Protein AF-A0A1Y1XXC6-F1 (afdb_monomer_lite)

pLDDT: mean 79.64, std 18.16, range [38.09, 95.31]

Radius of gyration: 22.0 Å; chains: 1; bounding box: 46×22×77 Å

Sequence (87 aa):
MKFAITISAGLILATTALATPFENFPQYCKENLDTSLHCIYEYHSGLMFKCSGGRVLDYSCPDDQVCVMLTVGSSTTAACTERSPAP

Foldseek 3Di:
DDDDDPPDPPPPPPPPPPPQPVVCLLVVLQVVQWDAKDFSDALPAQWIWIHHRSDIDIDGDDPQWGWHWDDDPNDIHIDTDGNPPDD

Structure (mmCIF, N/CA/C/O backbone):
data_AF-A0A1Y1XXC6-F1
#
_entry.id   AF-A0A1Y1XXC6-F1
#
loop_
_atom_site.group_PDB
_atom_site.id
_atom_site.type_symbol
_atom_site.label_atom_id
_atom_site.label_alt_id
_atom_site.label_comp_id
_atom_site.label_asym_id
_atom_site.label_entity_id
_atom_site.label_seq_id
_atom_site.pdbx_PDB_ins_code
_atom_site.Cartn_x
_atom_site.Cartn_y
_atom_site.Cartn_z
_atom_site.occupancy
_atom_site.B_iso_or_equiv
_atom_site.auth_seq_id
_atom_site.auth_comp_id
_atom_site.auth_asym_id
_atom_site.auth_atom_id
_atom_site.pdbx_PDB_model_num
ATOM 1 N N . MET A 1 1 ? 36.544 6.130 60.410 1.00 38.78 1 MET A N 1
ATOM 2 C CA . MET A 1 1 ? 35.552 5.481 59.523 1.00 38.78 1 MET A CA 1
ATOM 3 C C . MET A 1 1 ? 35.472 6.338 58.265 1.00 38.78 1 MET A C 1
ATOM 5 O O . MET A 1 1 ? 35.196 7.522 58.397 1.00 38.78 1 MET A O 1
ATOM 9 N N . LYS A 1 2 ? 35.875 5.824 57.096 1.00 38.09 2 LYS A N 1
ATOM 10 C CA . LYS A 1 2 ? 36.051 6.611 55.860 1.00 38.09 2 LYS A CA 1
ATOM 11 C C . LYS A 1 2 ? 34.994 6.154 54.851 1.00 38.09 2 LYS A C 1
ATOM 13 O O . LYS A 1 2 ? 35.010 4.997 54.452 1.00 38.09 2 LYS A O 1
ATOM 18 N N . PHE A 1 3 ? 34.050 7.034 54.524 1.00 48.62 3 PHE A N 1
ATOM 19 C CA . PHE A 1 3 ? 32.935 6.745 53.621 1.00 48.62 3 PHE A CA 1
ATOM 20 C C . PHE A 1 3 ? 33.413 6.796 52.169 1.00 48.62 3 PHE A C 1
ATOM 22 O O . PHE A 1 3 ? 33.898 7.828 51.707 1.00 48.62 3 PHE A O 1
ATOM 29 N N . ALA A 1 4 ? 33.290 5.674 51.463 1.00 47.47 4 ALA A N 1
ATOM 30 C CA . ALA A 1 4 ? 33.454 5.608 50.020 1.00 47.47 4 ALA A CA 1
ATOM 31 C C . ALA A 1 4 ? 32.077 5.814 49.381 1.00 47.47 4 ALA A C 1
ATOM 33 O O . ALA A 1 4 ? 31.183 4.991 49.561 1.00 47.47 4 ALA A O 1
ATOM 34 N N . ILE A 1 5 ? 31.900 6.927 48.670 1.00 56.53 5 ILE A N 1
ATOM 35 C CA . ILE A 1 5 ? 30.711 7.178 47.854 1.00 56.53 5 ILE A CA 1
ATOM 36 C C . ILE A 1 5 ? 31.151 7.024 46.403 1.00 56.53 5 ILE A C 1
ATOM 38 O O . ILE A 1 5 ? 31.726 7.936 45.812 1.00 56.53 5 ILE A O 1
ATOM 42 N N . THR A 1 6 ? 30.942 5.837 45.845 1.00 52.84 6 THR A N 1
ATOM 43 C CA . THR A 1 6 ? 31.221 5.554 44.436 1.00 52.84 6 THR A CA 1
ATOM 44 C C . THR A 1 6 ? 29.962 5.884 43.640 1.00 52.84 6 THR A C 1
ATOM 46 O O . THR A 1 6 ? 29.061 5.057 43.511 1.00 52.84 6 THR A O 1
ATOM 49 N N . ILE A 1 7 ? 29.859 7.118 43.144 1.00 57.97 7 ILE A N 1
ATOM 50 C CA . ILE A 1 7 ? 28.783 7.513 42.227 1.00 57.97 7 ILE A CA 1
ATOM 51 C C . ILE A 1 7 ? 29.152 6.950 40.856 1.00 57.97 7 ILE A C 1
ATOM 53 O O . ILE A 1 7 ? 29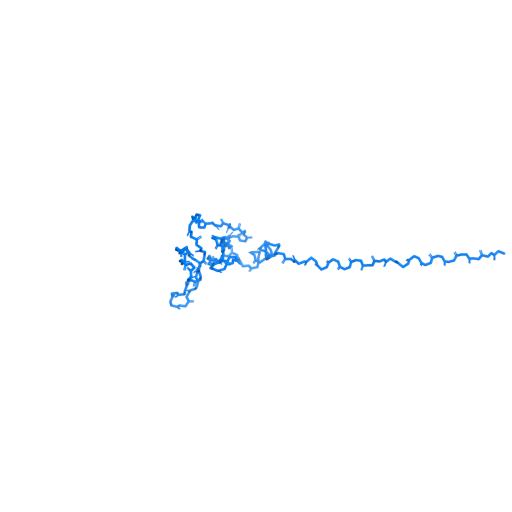.929 7.540 40.108 1.00 57.97 7 ILE A O 1
ATOM 57 N N . SER A 1 8 ? 28.636 5.761 40.558 1.00 54.78 8 SER A N 1
ATOM 58 C CA . SER A 1 8 ? 28.708 5.196 39.214 1.00 54.78 8 SER A CA 1
ATOM 59 C C . SER A 1 8 ? 27.789 6.025 38.325 1.00 54.78 8 SER A C 1
ATOM 61 O O . SER A 1 8 ? 26.567 5.925 38.423 1.00 54.78 8 SER A O 1
ATOM 63 N N . ALA A 1 9 ? 28.377 6.896 37.505 1.00 56.69 9 ALA A N 1
ATOM 64 C CA . ALA A 1 9 ? 27.670 7.603 36.450 1.00 56.69 9 ALA A CA 1
ATOM 65 C C . ALA A 1 9 ? 27.155 6.560 35.450 1.00 56.69 9 ALA A C 1
ATOM 67 O O . ALA A 1 9 ? 27.905 6.043 34.624 1.00 56.69 9 ALA A O 1
ATOM 68 N N . GLY A 1 10 ? 25.880 6.195 35.592 1.00 52.38 10 GLY A N 1
ATOM 69 C CA . GLY A 1 10 ? 25.175 5.356 34.638 1.00 52.38 10 GLY A CA 1
ATOM 70 C C . GLY A 1 10 ? 25.186 6.050 33.283 1.00 52.38 10 GLY A C 1
ATOM 71 O O . GLY A 1 10 ? 24.576 7.102 33.109 1.00 52.38 10 GLY A O 1
ATOM 72 N N . LEU A 1 11 ? 25.923 5.469 32.344 1.00 49.12 11 LEU A N 1
ATOM 73 C CA . LEU A 1 11 ? 25.927 5.851 30.945 1.00 49.12 11 LEU A CA 1
ATOM 74 C C . LEU A 1 11 ? 24.515 5.592 30.397 1.00 49.12 11 LEU A C 1
ATOM 76 O O . LEU A 1 11 ? 24.172 4.456 30.072 1.00 49.12 11 LEU A O 1
ATOM 80 N N . ILE A 1 12 ? 23.671 6.625 30.345 1.00 61.59 12 ILE A N 1
ATOM 81 C CA . ILE A 1 12 ? 22.385 6.548 29.648 1.00 61.59 12 ILE A CA 1
ATOM 82 C C . ILE A 1 12 ? 22.716 6.541 28.157 1.00 61.59 12 ILE A C 1
ATOM 84 O O . ILE A 1 12 ? 22.871 7.585 27.525 1.00 61.59 12 ILE A O 1
ATOM 88 N N . LEU A 1 13 ? 22.886 5.340 27.607 1.00 50.22 13 LEU A N 1
ATOM 89 C CA . LEU A 1 13 ? 22.865 5.108 26.172 1.00 50.22 13 LEU A CA 1
ATOM 90 C C . LEU A 1 13 ? 21.450 5.444 25.697 1.00 50.22 13 LEU A C 1
ATOM 92 O O . LEU A 1 13 ? 20.554 4.604 25.728 1.00 50.22 13 LEU A O 1
ATOM 96 N N . ALA A 1 14 ? 21.238 6.696 25.298 1.00 52.56 14 ALA A N 1
ATOM 97 C CA . ALA A 1 14 ? 20.087 7.075 24.500 1.00 52.56 14 ALA A CA 1
ATOM 98 C C . ALA A 1 14 ? 20.250 6.405 23.132 1.00 52.56 14 ALA A C 1
ATOM 100 O O . ALA A 1 14 ? 20.784 6.983 22.188 1.00 52.56 14 ALA A O 1
ATOM 101 N N . THR A 1 15 ? 19.836 5.144 23.038 1.00 54.44 15 THR A N 1
ATOM 102 C CA . THR A 1 15 ? 19.579 4.499 21.760 1.00 54.44 15 THR A CA 1
ATOM 103 C C . THR A 1 15 ? 18.374 5.209 21.171 1.00 54.44 15 THR A C 1
ATOM 105 O O . THR A 1 15 ? 17.230 4.840 21.432 1.00 54.44 15 THR A O 1
ATOM 108 N N . THR A 1 16 ? 18.618 6.273 20.409 1.00 52.09 16 THR A N 1
ATOM 109 C CA . THR A 1 16 ? 17.664 6.739 19.411 1.00 52.09 16 THR A CA 1
ATOM 110 C C . THR A 1 16 ? 17.523 5.595 18.422 1.00 52.09 16 THR A C 1
ATOM 112 O O . THR A 1 16 ? 18.286 5.491 17.461 1.00 52.09 16 THR A O 1
ATOM 115 N N . ALA A 1 17 ? 16.613 4.669 18.727 1.00 52.69 17 ALA A N 1
ATOM 116 C CA . ALA A 1 17 ? 16.114 3.721 17.761 1.00 52.69 17 ALA A CA 1
ATOM 117 C C . ALA A 1 17 ? 15.627 4.583 16.601 1.00 52.69 17 ALA A C 1
ATOM 119 O O . ALA A 1 17 ? 14.672 5.350 16.735 1.00 52.69 17 ALA A O 1
ATOM 120 N N . LEU A 1 18 ? 16.369 4.545 15.497 1.00 44.03 18 LEU A N 1
ATOM 121 C CA . LEU A 1 18 ? 15.866 4.967 14.207 1.00 44.03 18 LEU A CA 1
ATOM 122 C C . LEU A 1 18 ? 14.705 4.017 13.946 1.00 44.03 18 LEU A C 1
ATOM 124 O O . LEU A 1 18 ? 14.916 2.925 13.426 1.00 44.03 18 LEU A O 1
ATOM 128 N N . ALA A 1 19 ? 13.523 4.378 14.451 1.00 46.50 19 ALA A N 1
ATOM 129 C CA . ALA A 1 19 ? 12.313 3.610 14.275 1.00 46.50 19 ALA A CA 1
ATOM 130 C C . ALA A 1 19 ? 12.147 3.497 12.769 1.00 46.50 19 ALA A C 1
ATOM 132 O O . ALA A 1 19 ? 11.836 4.470 12.077 1.00 46.50 19 ALA A O 1
ATOM 133 N N . THR A 1 20 ? 12.464 2.316 12.251 1.00 50.59 20 THR A N 1
ATOM 134 C CA . THR A 1 20 ? 12.103 1.980 10.887 1.00 50.59 20 THR A CA 1
ATOM 135 C C . THR A 1 20 ? 10.601 2.256 10.768 1.00 50.59 20 THR A C 1
ATOM 137 O O . THR A 1 20 ? 9.868 1.994 11.729 1.00 50.59 20 THR A O 1
ATOM 140 N N . PRO A 1 21 ? 10.117 2.824 9.650 1.00 57.03 21 PRO A N 1
ATOM 141 C CA . PRO A 1 21 ? 8.716 3.239 9.523 1.00 57.03 21 PRO A CA 1
ATOM 142 C C . PRO A 1 21 ? 7.718 2.122 9.899 1.00 57.03 21 PRO A C 1
ATOM 144 O O . PRO A 1 21 ? 6.623 2.400 10.379 1.00 57.03 21 PRO A O 1
ATOM 147 N N . PHE A 1 22 ? 8.156 0.865 9.788 1.00 61.16 22 PHE A N 1
ATOM 148 C CA . PHE A 1 22 ? 7.443 -0.356 10.141 1.00 61.16 22 PHE A CA 1
ATOM 149 C C . PHE A 1 22 ? 7.023 -0.501 11.610 1.00 61.16 22 PHE A C 1
ATOM 151 O O . PHE A 1 22 ? 5.945 -1.037 11.864 1.00 61.16 22 PHE A O 1
ATOM 158 N N . GLU A 1 23 ? 7.809 -0.034 12.588 1.00 63.22 23 GLU A N 1
ATOM 159 C CA . GLU A 1 23 ? 7.464 -0.250 14.008 1.00 63.22 23 GLU A CA 1
ATOM 160 C C . GLU A 1 23 ? 6.202 0.518 14.433 1.00 63.22 23 GLU A C 1
ATOM 162 O O . GLU A 1 23 ? 5.508 0.107 15.363 1.00 63.22 23 GLU A O 1
ATOM 167 N N . ASN A 1 24 ? 5.852 1.591 13.717 1.00 79.50 24 ASN A N 1
ATOM 168 C CA . ASN A 1 24 ? 4.670 2.401 14.012 1.00 79.50 24 ASN A CA 1
ATOM 169 C C . ASN A 1 24 ? 3.406 1.973 13.251 1.00 79.50 24 ASN A C 1
ATOM 171 O O . ASN A 1 24 ? 2.317 2.427 13.607 1.00 79.50 24 ASN A O 1
ATOM 175 N N . PHE A 1 25 ? 3.491 1.082 12.255 1.00 84.00 25 PHE A N 1
ATOM 176 C CA . PHE A 1 25 ? 2.310 0.656 11.488 1.00 84.00 25 PHE A CA 1
ATOM 177 C C . PHE A 1 25 ? 1.208 0.010 12.342 1.00 84.00 25 PHE A C 1
ATOM 179 O O . PHE A 1 25 ? 0.038 0.339 12.132 1.00 84.00 25 PHE A O 1
ATOM 186 N N . PRO A 1 26 ? 1.510 -0.838 13.347 1.00 86.88 26 PRO A N 1
ATOM 187 C CA . PRO A 1 26 ? 0.469 -1.405 14.199 1.00 86.88 26 PRO A CA 1
ATOM 188 C C . PRO A 1 26 ? -0.282 -0.354 15.019 1.00 86.88 26 PRO A C 1
ATOM 190 O O . PRO A 1 26 ? -1.483 -0.498 15.234 1.00 86.88 26 PRO A O 1
ATOM 193 N N . GLN A 1 27 ? 0.399 0.694 15.494 1.00 90.00 27 GLN A N 1
ATOM 194 C CA . GLN A 1 27 ? -0.266 1.791 16.199 1.00 90.00 27 GLN A CA 1
ATOM 195 C C . GLN A 1 27 ? -1.080 2.641 15.221 1.00 90.00 27 GLN A C 1
ATOM 197 O O . GLN A 1 27 ? -2.259 2.882 15.466 1.00 90.00 27 GLN A O 1
ATOM 202 N N . TYR A 1 28 ? -0.490 2.988 14.076 1.00 88.62 28 TYR A N 1
ATOM 203 C CA . TYR A 1 28 ? -1.161 3.733 13.017 1.00 88.62 28 TYR A CA 1
ATOM 204 C C . TYR A 1 28 ? -2.472 3.067 12.577 1.00 88.62 28 TYR A C 1
ATOM 206 O O . TYR A 1 28 ? -3.493 3.745 12.487 1.00 88.62 28 TYR A O 1
ATOM 214 N N . CYS A 1 29 ? -2.486 1.744 12.378 1.00 92.06 29 CYS A N 1
ATOM 215 C CA . CYS A 1 29 ? -3.707 1.036 11.997 1.00 92.06 29 CYS A CA 1
ATOM 216 C C . CYS A 1 29 ? -4.737 0.946 13.126 1.00 92.06 29 CYS A C 1
ATOM 218 O O . CYS A 1 29 ? -5.930 0.929 12.845 1.00 92.06 29 CYS A O 1
ATOM 220 N N . LYS A 1 30 ? -4.338 0.958 14.404 1.00 92.75 30 LYS A N 1
ATOM 221 C CA . LYS A 1 30 ? -5.317 1.071 15.503 1.00 92.75 30 LYS A CA 1
ATOM 222 C C . LYS A 1 30 ? -6.074 2.398 15.458 1.00 92.75 30 LYS A C 1
ATOM 224 O O . LYS A 1 30 ? -7.249 2.428 15.810 1.00 92.75 30 LYS A O 1
ATOM 229 N N . GLU A 1 31 ? -5.403 3.469 15.043 1.00 93.25 31 GLU A N 1
ATOM 230 C CA . GLU A 1 31 ? -5.995 4.804 14.900 1.00 93.25 31 GLU A CA 1
ATOM 231 C C . GLU A 1 31 ? -6.735 4.968 13.560 1.00 93.25 31 GLU A C 1
ATOM 233 O O . GLU A 1 31 ? -7.726 5.691 13.485 1.00 93.25 31 GLU A O 1
ATOM 238 N N . ASN A 1 32 ? -6.301 4.253 12.518 1.00 90.62 32 ASN A N 1
ATOM 239 C CA . ASN A 1 32 ? -6.847 4.307 11.163 1.00 90.62 32 ASN A CA 1
ATOM 240 C C . ASN A 1 32 ? -7.323 2.914 10.741 1.00 90.62 32 ASN A C 1
ATOM 242 O O . ASN A 1 32 ? -6.569 2.137 10.161 1.00 90.62 32 ASN A O 1
ATOM 246 N N . LEU A 1 33 ? -8.580 2.594 11.058 1.00 90.44 33 LEU A N 1
ATOM 247 C CA . LEU A 1 33 ? -9.106 1.231 10.933 1.00 90.44 33 LEU A CA 1
ATOM 248 C C . LEU A 1 33 ? -9.047 0.685 9.504 1.00 90.44 33 LEU A C 1
ATOM 250 O O . LEU A 1 33 ? -8.665 -0.470 9.322 1.00 90.44 33 LEU A O 1
ATOM 254 N N . ASP A 1 34 ? -9.381 1.516 8.517 1.00 93.06 34 ASP A N 1
ATOM 255 C CA . ASP A 1 34 ? -9.367 1.167 7.101 1.00 93.06 34 ASP A CA 1
ATOM 256 C C . ASP A 1 34 ? -8.758 2.318 6.294 1.00 93.06 34 ASP A C 1
ATOM 258 O O . ASP A 1 34 ? -9.248 3.449 6.333 1.00 93.06 34 ASP A O 1
ATOM 262 N N . THR A 1 35 ? -7.679 2.032 5.564 1.00 92.38 35 THR A N 1
ATOM 263 C CA . THR A 1 35 ? -6.981 3.016 4.723 1.00 92.38 35 THR A CA 1
ATOM 264 C C . THR A 1 35 ? -6.926 2.557 3.271 1.00 92.38 35 THR A C 1
ATOM 266 O O . THR A 1 35 ? -7.072 1.374 2.951 1.00 92.38 35 THR A O 1
ATOM 269 N N . SER A 1 36 ? -6.645 3.500 2.373 1.00 93.56 36 SER A N 1
ATOM 270 C CA . SER A 1 36 ? -6.110 3.190 1.046 1.00 93.56 36 SER A CA 1
ATOM 271 C C . SER A 1 36 ? -4.782 2.433 1.148 1.00 93.56 36 SER A C 1
ATOM 273 O O . SER A 1 36 ? -4.159 2.364 2.211 1.00 93.56 36 SER A O 1
ATOM 275 N N . LEU A 1 37 ? -4.348 1.852 0.031 1.00 94.88 37 LEU A N 1
ATOM 276 C CA . LEU A 1 37 ? -3.021 1.257 -0.076 1.00 94.88 37 LEU A CA 1
ATOM 277 C C . LEU A 1 37 ? -1.966 2.373 -0.102 1.00 94.88 37 LEU A C 1
ATOM 279 O O . LEU A 1 37 ? -2.175 3.391 -0.759 1.00 94.88 37 LEU A O 1
ATOM 283 N N . HIS A 1 38 ? -0.849 2.190 0.593 1.00 93.25 38 HIS A N 1
ATOM 284 C CA . HIS A 1 38 ? 0.248 3.153 0.689 1.00 93.25 38 HIS A CA 1
ATOM 285 C C . HIS A 1 38 ? 1.586 2.493 0.363 1.00 93.25 38 HIS A C 1
ATOM 287 O O . HIS A 1 38 ? 1.829 1.352 0.753 1.00 93.25 38 HIS A O 1
ATOM 293 N N . CYS A 1 39 ? 2.468 3.225 -0.320 1.00 92.31 39 CYS A N 1
ATOM 294 C CA . CYS A 1 39 ? 3.855 2.815 -0.516 1.00 92.31 39 CYS A CA 1
ATOM 295 C C . CYS A 1 39 ? 4.656 2.991 0.770 1.00 92.31 39 CYS A C 1
ATOM 297 O O . CYS A 1 39 ? 4.541 4.019 1.435 1.00 92.31 39 CYS A O 1
ATOM 299 N N . ILE A 1 40 ? 5.530 2.033 1.073 1.00 89.25 40 ILE A N 1
ATOM 300 C CA . ILE A 1 40 ? 6.501 2.191 2.165 1.00 89.25 40 ILE A CA 1
ATOM 301 C C . ILE A 1 40 ? 7.667 3.072 1.706 1.00 89.25 40 ILE A C 1
ATOM 303 O O . ILE A 1 40 ? 8.075 3.989 2.412 1.00 89.25 40 ILE A O 1
ATOM 307 N N . TYR A 1 41 ? 8.163 2.814 0.493 1.00 86.56 41 TYR A N 1
ATOM 308 C CA . TYR A 1 41 ? 9.153 3.640 -0.193 1.00 8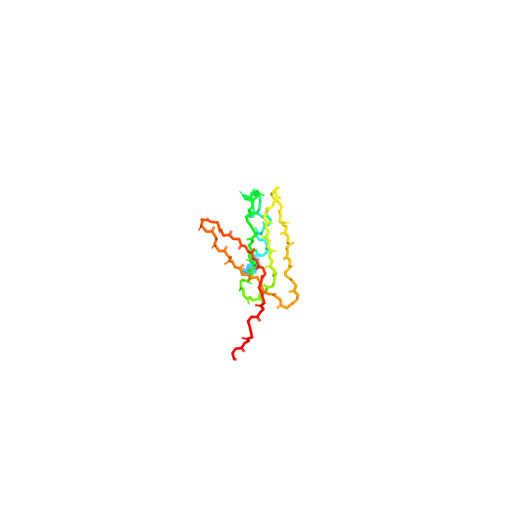6.56 41 TYR A CA 1
ATOM 309 C C . TYR A 1 41 ? 8.779 3.765 -1.669 1.00 86.56 41 TYR A C 1
ATOM 311 O O . TYR A 1 41 ? 9.038 2.855 -2.465 1.00 86.56 41 TYR A O 1
ATOM 319 N N . GLU A 1 42 ? 8.154 4.892 -2.011 1.00 89.75 42 GLU A N 1
ATOM 320 C CA . GLU A 1 42 ? 7.731 5.221 -3.374 1.00 89.75 42 GLU A CA 1
ATOM 321 C C . GLU A 1 42 ? 8.928 5.220 -4.340 1.00 89.75 42 GLU A C 1
ATOM 323 O O . GLU A 1 42 ? 10.006 5.690 -3.985 1.00 89.75 42 GLU A O 1
ATOM 328 N N . TYR A 1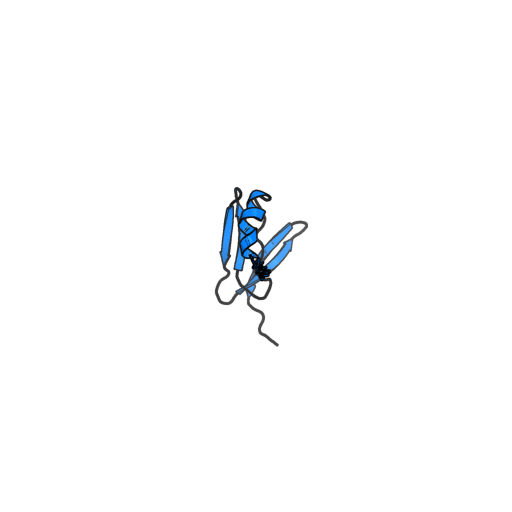 43 ? 8.764 4.653 -5.537 1.00 87.44 43 TYR A N 1
ATOM 329 C CA . TYR A 1 43 ? 9.779 4.483 -6.594 1.00 87.44 43 TYR A CA 1
ATOM 330 C C . TYR A 1 43 ? 11.030 3.655 -6.238 1.00 87.44 43 TYR A C 1
ATOM 332 O O . TYR A 1 43 ? 11.841 3.362 -7.118 1.00 87.44 43 TYR A O 1
ATOM 340 N N . HIS A 1 44 ? 11.198 3.239 -4.981 1.00 85.50 44 HIS A N 1
ATOM 341 C CA . HIS A 1 44 ? 12.403 2.548 -4.507 1.00 85.50 44 HIS A CA 1
ATOM 342 C C . HIS A 1 44 ? 12.162 1.089 -4.118 1.00 85.50 44 HIS A C 1
ATOM 344 O O . HIS A 1 44 ? 13.091 0.285 -4.176 1.00 85.50 44 HIS A O 1
ATOM 350 N N . SER A 1 45 ? 10.936 0.741 -3.728 1.00 86.88 45 SER A N 1
ATOM 351 C CA . SER A 1 45 ? 10.560 -0.624 -3.357 1.00 86.88 45 SER A CA 1
ATOM 352 C C . SER A 1 45 ? 9.191 -0.983 -3.914 1.00 86.88 45 SER A C 1
ATOM 354 O O . SER A 1 45 ? 8.351 -0.106 -4.091 1.00 86.88 45 SER A O 1
ATOM 356 N N . GLY A 1 46 ? 8.939 -2.272 -4.121 1.00 91.44 46 GLY A N 1
ATOM 357 C CA . GLY A 1 46 ? 7.600 -2.793 -4.387 1.00 91.44 46 GLY A CA 1
ATOM 358 C C . GLY A 1 46 ? 6.719 -2.920 -3.139 1.00 91.44 46 GLY A C 1
ATOM 359 O O . GLY A 1 46 ? 5.617 -3.442 -3.245 1.00 91.44 46 GLY A O 1
ATOM 360 N N . LEU A 1 47 ? 7.186 -2.501 -1.957 1.00 91.88 47 LEU A N 1
ATOM 361 C CA . LEU A 1 47 ? 6.492 -2.763 -0.699 1.00 91.88 47 LEU A CA 1
ATOM 362 C C . LEU A 1 47 ? 5.389 -1.737 -0.431 1.00 91.88 47 LEU A C 1
ATOM 364 O O . LEU A 1 47 ? 5.590 -0.519 -0.511 1.00 91.88 47 LEU A O 1
ATOM 368 N N . MET A 1 48 ? 4.234 -2.261 -0.053 1.00 94.31 48 MET A N 1
ATOM 369 C CA . MET A 1 48 ? 3.005 -1.538 0.212 1.00 94.31 48 MET A CA 1
ATOM 370 C C 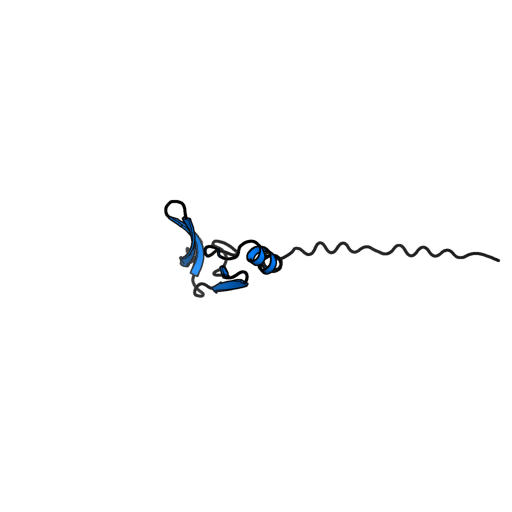. MET A 1 48 ? 2.355 -2.032 1.492 1.00 94.31 48 MET A C 1
ATOM 372 O O . MET A 1 48 ? 2.527 -3.182 1.886 1.00 94.31 48 MET A O 1
ATOM 376 N N . PHE A 1 49 ? 1.534 -1.187 2.097 1.00 93.81 49 PHE A N 1
ATOM 377 C CA . PHE A 1 49 ? 0.689 -1.584 3.211 1.00 93.81 49 PHE A CA 1
ATOM 378 C C . PHE A 1 49 ? -0.663 -0.881 3.146 1.00 93.81 49 PHE A C 1
ATOM 380 O O . PHE A 1 49 ? -0.810 0.180 2.538 1.00 93.81 49 PHE A O 1
ATOM 387 N N . LYS A 1 50 ? -1.662 -1.461 3.799 1.00 94.69 50 LYS A N 1
ATOM 388 C CA . LYS A 1 50 ? -2.884 -0.752 4.189 1.00 94.69 50 LYS A CA 1
ATOM 389 C C . LYS A 1 50 ? -3.323 -1.209 5.567 1.00 94.69 50 LYS A C 1
ATOM 391 O O . LYS A 1 50 ? -2.954 -2.295 6.013 1.00 94.69 50 LYS A O 1
ATOM 396 N N . CYS A 1 51 ? -4.175 -0.423 6.197 1.00 94.81 51 CYS A N 1
ATOM 397 C CA . CYS A 1 51 ? -4.900 -0.855 7.373 1.00 94.81 51 CYS A CA 1
ATOM 398 C C . CYS A 1 51 ? -6.246 -1.447 6.964 1.00 94.81 51 CYS A C 1
ATOM 400 O O . CYS A 1 51 ? -6.917 -0.912 6.078 1.00 94.81 51 CYS A O 1
ATOM 402 N N . SER A 1 52 ? -6.633 -2.558 7.588 1.00 95.31 52 SER A N 1
ATOM 403 C CA . SER A 1 52 ? -7.997 -3.073 7.497 1.00 95.31 52 SER A CA 1
ATOM 404 C C . SER A 1 52 ? -8.454 -3.668 8.820 1.00 95.31 52 SER A C 1
ATOM 406 O O . SER A 1 52 ? -7.757 -4.503 9.408 1.00 95.31 52 SER A O 1
ATOM 408 N N . GLY A 1 53 ? -9.604 -3.212 9.320 1.00 94.25 53 GLY A N 1
ATOM 409 C CA . GLY A 1 53 ? -10.105 -3.588 10.645 1.00 94.25 53 GLY A CA 1
ATOM 410 C C . GLY A 1 53 ? -9.090 -3.359 11.774 1.00 94.25 53 GLY A C 1
ATOM 411 O O . GLY A 1 53 ? -9.027 -4.142 12.725 1.00 94.25 53 GLY A O 1
ATOM 412 N N . GLY A 1 54 ? -8.240 -2.340 11.641 1.00 91.56 54 GLY A N 1
ATOM 413 C CA . GLY A 1 54 ? -7.198 -2.009 12.610 1.00 91.56 54 GLY A CA 1
ATOM 414 C C . GLY A 1 54 ? -5.931 -2.867 12.558 1.00 91.56 54 GLY A C 1
ATOM 415 O O . GLY A 1 54 ? -5.107 -2.815 13.475 1.00 91.56 54 GLY A O 1
ATOM 416 N N . ARG A 1 55 ? -5.761 -3.672 11.505 1.00 91.25 55 ARG A N 1
ATOM 417 C CA . ARG A 1 55 ? -4.584 -4.522 11.280 1.00 91.25 55 ARG A CA 1
ATOM 418 C C . ARG A 1 55 ? -3.801 -4.051 10.065 1.00 91.25 55 ARG A C 1
ATOM 420 O O . ARG A 1 55 ? -4.400 -3.624 9.084 1.00 91.25 55 ARG A O 1
ATOM 427 N N . VAL A 1 56 ? -2.481 -4.188 10.125 1.00 92.75 56 VAL A N 1
ATOM 428 C CA . VAL A 1 56 ? -1.596 -3.963 8.976 1.00 92.75 56 VAL A CA 1
ATOM 429 C C . VAL A 1 56 ? -1.748 -5.136 8.010 1.00 92.75 56 VAL 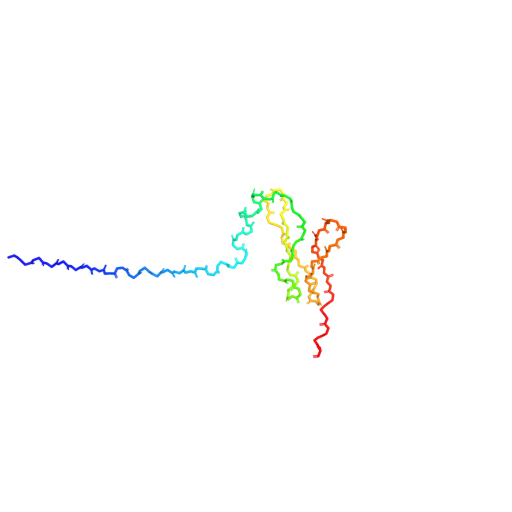A C 1
ATOM 431 O O . VAL A 1 56 ? -1.685 -6.295 8.424 1.00 92.75 56 VAL A O 1
ATOM 434 N N . LEU A 1 57 ? -1.969 -4.830 6.738 1.00 93.75 57 LEU A N 1
ATOM 435 C CA . LEU A 1 57 ? -1.924 -5.778 5.635 1.00 93.75 57 LEU A CA 1
ATOM 436 C C . LEU A 1 57 ? -0.821 -5.343 4.678 1.00 93.75 57 LEU A C 1
ATOM 438 O O . LEU A 1 57 ? -0.934 -4.288 4.052 1.00 93.75 57 LEU A O 1
ATOM 442 N N . ASP A 1 58 ? 0.214 -6.167 4.571 1.00 91.81 58 ASP A N 1
ATOM 443 C CA . ASP A 1 58 ? 1.351 -5.931 3.690 1.00 91.81 58 ASP A CA 1
ATOM 444 C C . ASP A 1 58 ? 1.086 -6.483 2.285 1.00 91.81 58 ASP A C 1
ATOM 446 O O . ASP A 1 58 ? 0.481 -7.544 2.104 1.00 91.81 58 ASP A O 1
ATOM 450 N N . TYR A 1 59 ? 1.558 -5.749 1.286 1.00 92.06 59 TYR A N 1
ATOM 451 C CA . TYR A 1 59 ? 1.471 -6.080 -0.129 1.00 92.06 59 TYR A CA 1
ATOM 452 C C . TYR A 1 59 ? 2.833 -5.854 -0.777 1.00 92.06 59 TYR A C 1
ATOM 454 O O . TYR A 1 59 ? 3.583 -4.961 -0.386 1.00 92.06 59 TYR A O 1
ATOM 462 N N . SER A 1 60 ? 3.127 -6.636 -1.807 1.00 93.94 60 SER A N 1
ATOM 463 C CA . SER A 1 60 ? 4.349 -6.486 -2.588 1.00 93.94 60 SER A CA 1
ATOM 464 C C . SER A 1 60 ? 4.005 -6.453 -4.065 1.00 93.94 60 SER A C 1
ATOM 466 O O . SER A 1 60 ? 3.208 -7.266 -4.539 1.00 93.94 60 SER A O 1
ATOM 468 N N . CYS A 1 61 ? 4.623 -5.531 -4.793 1.00 93.06 61 CYS A N 1
ATOM 469 C CA . CYS A 1 61 ? 4.691 -5.613 -6.240 1.00 93.06 61 CYS A CA 1
ATOM 470 C C . CYS A 1 61 ? 5.487 -6.839 -6.689 1.00 93.06 61 CYS A C 1
ATOM 472 O O . CYS A 1 61 ? 6.324 -7.338 -5.931 1.00 93.06 61 CYS A O 1
ATOM 474 N N . PRO A 1 62 ? 5.270 -7.284 -7.936 1.00 93.06 62 PRO A N 1
ATOM 475 C CA . PRO A 1 62 ? 6.198 -8.174 -8.628 1.00 93.06 62 PRO A CA 1
ATOM 476 C C . PRO A 1 62 ? 7.637 -7.626 -8.623 1.00 93.06 62 PRO A C 1
ATOM 478 O O . PRO A 1 62 ? 7.832 -6.412 -8.546 1.00 93.06 62 PRO A O 1
ATOM 481 N N . ASP A 1 63 ? 8.633 -8.515 -8.694 1.00 84.00 63 ASP A N 1
ATOM 482 C CA . ASP A 1 63 ? 10.064 -8.207 -8.498 1.00 84.00 63 ASP A CA 1
ATOM 483 C C . ASP A 1 63 ? 10.635 -7.093 -9.400 1.00 84.00 63 ASP A C 1
ATOM 485 O O . ASP A 1 63 ? 11.582 -6.401 -9.026 1.00 84.00 63 ASP A O 1
ATOM 489 N N . ASP A 1 64 ? 10.075 -6.906 -10.589 1.00 87.50 64 ASP A N 1
ATOM 490 C CA . ASP A 1 64 ? 10.468 -5.916 -11.597 1.00 87.50 64 ASP A CA 1
ATOM 491 C C . ASP A 1 64 ? 9.741 -4.565 -11.460 1.00 87.50 64 ASP A C 1
ATOM 493 O O . ASP A 1 64 ? 10.019 -3.609 -12.193 1.00 87.50 64 ASP A O 1
ATOM 497 N N . GLN A 1 65 ? 8.838 -4.460 -10.486 1.00 92.81 65 GLN A N 1
ATOM 498 C CA . GLN A 1 65 ? 7.980 -3.304 -10.284 1.00 92.81 65 GLN A CA 1
ATOM 499 C C . GLN A 1 65 ? 8.257 -2.596 -8.956 1.00 92.81 65 GLN A C 1
ATOM 501 O O . GLN A 1 65 ? 8.658 -3.176 -7.946 1.00 92.81 65 GLN A O 1
ATOM 506 N N . VAL A 1 66 ? 8.013 -1.291 -8.959 1.00 93.94 66 VAL A N 1
ATOM 507 C CA . VAL A 1 66 ? 8.116 -0.420 -7.790 1.00 93.94 66 VAL A CA 1
ATOM 508 C C . VAL A 1 66 ? 6.743 0.130 -7.431 1.00 93.94 66 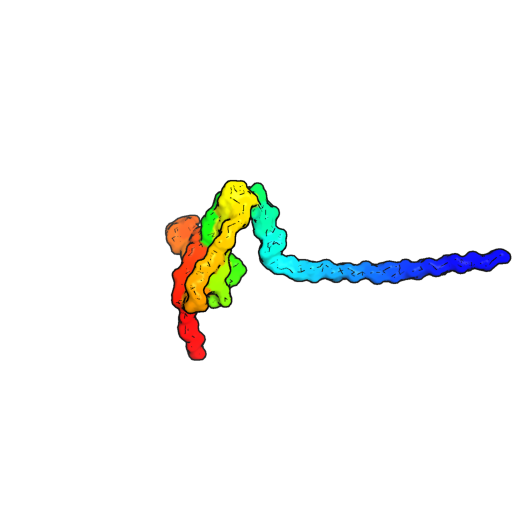VAL A C 1
ATOM 510 O O . VAL A 1 66 ? 5.849 0.236 -8.271 1.00 93.94 66 VAL A O 1
ATOM 513 N N . CYS A 1 67 ? 6.574 0.481 -6.164 1.00 94.06 67 CYS A N 1
ATOM 514 C CA . CYS A 1 67 ? 5.373 1.129 -5.682 1.00 94.06 67 CYS A CA 1
ATOM 515 C C . CYS A 1 67 ? 5.347 2.606 -6.076 1.00 94.06 67 CYS A C 1
ATOM 517 O O . CYS A 1 67 ? 6.348 3.303 -5.910 1.00 94.06 67 CYS A O 1
ATOM 519 N N . VAL A 1 68 ? 4.192 3.096 -6.520 1.00 94.88 68 VAL A N 1
ATOM 520 C CA . VAL A 1 68 ? 3.922 4.519 -6.768 1.00 94.88 68 VAL A CA 1
ATOM 521 C C . VAL A 1 68 ? 2.602 4.952 -6.158 1.00 94.88 68 VAL A C 1
ATOM 523 O O . VAL A 1 68 ? 1.659 4.161 -6.101 1.00 94.88 68 VAL A O 1
ATOM 526 N N . MET A 1 69 ? 2.515 6.207 -5.720 1.00 94.00 69 MET A N 1
ATOM 527 C CA . MET A 1 69 ? 1.272 6.785 -5.214 1.00 94.00 69 MET A CA 1
ATOM 528 C C . MET A 1 69 ? 0.512 7.455 -6.364 1.00 94.00 69 MET A C 1
ATOM 530 O O . MET A 1 69 ? 0.951 8.447 -6.940 1.00 94.00 69 MET A O 1
ATOM 534 N N . LEU A 1 70 ? -0.661 6.922 -6.700 1.00 93.12 70 LEU A N 1
ATOM 535 C CA . LEU A 1 70 ? -1.545 7.448 -7.737 1.00 93.12 70 LEU A CA 1
ATOM 536 C C . LEU A 1 70 ? -2.676 8.251 -7.102 1.00 93.12 70 LEU A C 1
ATOM 538 O O . LEU A 1 70 ? -3.347 7.769 -6.192 1.00 93.12 70 LEU A O 1
ATOM 542 N N . THR A 1 71 ? -2.929 9.454 -7.615 1.00 93.25 71 THR A N 1
ATOM 543 C CA . THR A 1 71 ? -4.085 10.267 -7.212 1.00 93.25 71 THR A CA 1
ATOM 544 C C . THR A 1 71 ? -5.097 10.326 -8.348 1.00 93.25 71 THR A C 1
ATOM 546 O O . THR A 1 71 ? -4.793 10.830 -9.429 1.00 93.25 71 THR A O 1
ATOM 549 N N . VAL A 1 72 ? -6.304 9.815 -8.105 1.00 88.69 72 VAL A N 1
ATOM 550 C CA . VAL A 1 72 ? -7.432 9.866 -9.042 1.00 88.69 72 VAL A CA 1
ATOM 551 C C . VAL A 1 72 ? -8.554 10.675 -8.398 1.00 88.69 72 VAL A C 1
ATOM 553 O O . VAL A 1 72 ? -9.165 10.260 -7.411 1.00 88.69 72 VAL A O 1
ATOM 556 N N . GLY A 1 73 ? -8.814 11.864 -8.944 1.00 91.75 73 GLY A N 1
ATOM 557 C CA . GLY A 1 73 ? -9.735 12.821 -8.333 1.00 91.75 73 GLY A CA 1
ATOM 558 C C . GLY A 1 73 ? -9.225 13.276 -6.963 1.00 91.75 73 GLY A C 1
ATOM 559 O O . GLY A 1 73 ? -8.150 13.859 -6.871 1.00 91.75 73 GLY A O 1
ATOM 560 N N . SER A 1 74 ? -9.992 13.004 -5.906 1.00 90.81 74 SER A N 1
ATOM 561 C CA . SER A 1 74 ? -9.634 13.327 -4.516 1.00 90.81 74 SER A CA 1
ATOM 562 C C . SER A 1 74 ? -9.084 12.135 -3.722 1.00 90.81 74 SER A C 1
ATOM 564 O O . SER A 1 74 ? -8.929 12.244 -2.507 1.00 90.81 74 SER A O 1
ATOM 566 N N . SER A 1 75 ? -8.861 10.984 -4.362 1.00 89.62 75 SER A N 1
ATOM 567 C CA . SER A 1 75 ? -8.405 9.762 -3.697 1.00 89.62 75 SER A CA 1
ATOM 568 C C . SER A 1 75 ? -6.984 9.422 -4.122 1.00 89.62 75 SER A C 1
ATOM 570 O O . SER A 1 75 ? -6.688 9.383 -5.316 1.00 89.62 75 SER A O 1
ATOM 572 N N . THR A 1 76 ? -6.120 9.155 -3.145 1.00 92.69 76 THR A N 1
ATOM 573 C CA . THR A 1 76 ? -4.746 8.707 -3.372 1.00 92.69 76 THR A CA 1
ATOM 574 C C . THR A 1 76 ? -4.602 7.257 -2.922 1.00 92.69 76 THR A C 1
ATOM 576 O O . THR A 1 76 ? -5.018 6.907 -1.821 1.00 92.69 76 THR A O 1
ATOM 579 N N . THR A 1 77 ? -4.011 6.410 -3.763 1.00 95.19 77 THR A N 1
ATOM 580 C CA . THR A 1 77 ? -3.723 5.005 -3.454 1.00 95.19 77 THR A CA 1
ATOM 581 C C . THR A 1 77 ? -2.420 4.565 -4.103 1.00 95.19 77 THR A C 1
ATOM 583 O O . THR A 1 77 ? -2.042 5.056 -5.163 1.00 95.19 77 THR A O 1
ATOM 586 N N . ALA A 1 78 ? -1.749 3.605 -3.489 1.00 94.75 78 ALA A N 1
ATOM 587 C CA . ALA A 1 78 ? -0.582 2.963 -4.055 1.00 94.75 78 ALA A CA 1
ATOM 588 C C . ALA A 1 78 ? -0.948 1.997 -5.191 1.00 94.75 78 ALA A C 1
ATOM 590 O O . ALA A 1 78 ? -2.029 1.395 -5.191 1.00 94.75 78 ALA A O 1
ATOM 591 N N . ALA A 1 79 ? -0.024 1.841 -6.134 1.00 94.50 79 ALA A N 1
ATOM 592 C CA . ALA A 1 79 ? -0.074 0.882 -7.229 1.00 94.50 79 ALA A CA 1
ATOM 593 C C . ALA A 1 79 ? 1.340 0.427 -7.614 1.00 94.50 79 ALA A C 1
ATOM 595 O O . ALA A 1 79 ? 2.331 1.035 -7.210 1.00 94.50 79 ALA A O 1
ATOM 596 N N . CYS A 1 80 ? 1.425 -0.634 -8.413 1.00 94.62 80 CYS A N 1
ATOM 597 C CA . CYS A 1 80 ? 2.678 -1.082 -9.009 1.00 94.62 80 CYS A CA 1
ATOM 598 C C . CYS A 1 80 ? 2.900 -0.425 -10.366 1.00 94.62 80 CYS A C 1
ATOM 600 O O . CYS A 1 80 ? 1.962 -0.270 -11.150 1.00 94.62 80 CYS A O 1
ATOM 602 N N . THR A 1 81 ? 4.148 -0.073 -10.643 1.00 93.31 81 THR A N 1
ATOM 603 C CA . THR A 1 81 ? 4.596 0.340 -11.970 1.00 93.31 81 THR A CA 1
ATOM 604 C C . THR A 1 81 ? 5.939 -0.294 -12.279 1.00 93.31 81 THR A C 1
ATOM 606 O O . THR A 1 81 ? 6.730 -0.563 -11.374 1.00 93.31 81 THR A O 1
ATOM 609 N N . GLU A 1 82 ? 6.217 -0.484 -13.564 1.00 91.12 82 GLU A N 1
ATOM 610 C CA . GLU A 1 82 ? 7.533 -0.887 -14.055 1.00 91.12 82 GLU A CA 1
ATOM 611 C C . GLU A 1 82 ? 8.604 0.049 -13.494 1.00 91.12 82 GLU A C 1
ATOM 613 O O . GLU A 1 82 ? 8.435 1.279 -13.472 1.00 91.12 82 GLU A O 1
ATOM 618 N N . ARG A 1 83 ? 9.721 -0.521 -13.045 1.00 80.44 83 ARG A N 1
ATOM 619 C CA . ARG A 1 83 ? 10.872 0.286 -12.664 1.00 80.44 83 ARG A CA 1
ATOM 620 C C . ARG A 1 83 ? 11.391 0.990 -13.915 1.00 80.44 83 ARG A C 1
ATOM 622 O O . ARG A 1 83 ? 11.900 0.336 -14.821 1.00 80.44 83 ARG A O 1
ATOM 629 N N . SER A 1 84 ? 11.270 2.319 -13.969 1.00 71.56 84 SER A N 1
ATOM 630 C CA . SER A 1 84 ? 11.827 3.086 -15.086 1.00 71.56 84 SER A CA 1
ATOM 631 C C . SER A 1 84 ? 13.307 2.721 -15.248 1.00 71.56 84 SER A C 1
ATOM 633 O O . SER A 1 84 ? 14.019 2.681 -14.235 1.00 71.56 84 SER A O 1
ATOM 635 N N . PRO A 1 85 ? 13.789 2.450 -16.476 1.00 61.31 85 PRO A N 1
ATOM 636 C CA . PRO A 1 85 ? 15.209 2.237 -16.694 1.00 61.31 85 PRO A CA 1
ATOM 637 C C . PRO A 1 85 ? 15.960 3.455 -16.154 1.00 61.31 85 PRO A C 1
ATOM 639 O O . PRO A 1 85 ? 15.551 4.597 -16.383 1.00 61.31 85 PRO A O 1
ATOM 642 N N . ALA A 1 86 ? 17.008 3.202 -15.366 1.00 59.78 86 ALA A N 1
ATOM 643 C CA . ALA A 1 86 ? 17.903 4.266 -14.939 1.00 59.78 86 ALA A CA 1
ATOM 644 C C . ALA A 1 86 ? 18.475 4.948 -16.200 1.00 59.78 86 ALA A C 1
ATOM 646 O O . ALA A 1 86 ? 18.790 4.228 -17.153 1.00 59.78 86 ALA A O 1
ATOM 647 N N . PRO A 1 87 ? 18.543 6.292 -16.237 1.00 55.06 87 PRO A N 1
ATOM 648 C CA . PRO A 1 87 ? 19.117 7.018 -17.367 1.00 55.06 87 PRO A CA 1
ATOM 649 C C . PRO A 1 87 ? 20.596 6.686 -17.589 1.00 55.06 87 PRO A C 1
ATOM 651 O O . PRO A 1 87 ? 21.286 6.325 -16.605 1.00 55.06 87 PRO A O 1
#

Organism: NCBI:txid1314790

Secondary structure (DSSP, 8-state):
--------------------GGGGHHHHHHH-SS---EESSTTT-SEEEEEETTEEEEEE--TTEEEEEEEETTEEEEEEEE-PPP-